Protein AF-A0A7K2QAP3-F1 (afdb_monomer)

Mean predicted aligned error: 8.68 Å

Nearest PDB structures (foldseek):
  9f80-assembly1_A  TM=7.225E-01  e=3.079E-02  Mycobacterium tuberculosis H37Rv
  6dxo-assembly1_A  TM=4.761E-01  e=1.001E+00  Streptomyces venezuelae ATCC 10712
  3hug-assembly4_M  TM=5.563E-01  e=1.987E+00  Mycobacterium tuberculosis H37Rv
  8z6g-assembly3_F  TM=4.387E-01  e=1.001E+00  Pseudomonas aeruginosa
  6in7-assembly1_B  TM=4.495E-01  e=3.321E+00  Pseudomonas aeruginosa PAO1

pLDDT: mean 84.56, std 17.69, range [47.12, 98.31]

Radius of gyration: 16.72 Å; Cα contacts (8 Å, |Δi|>4): 72; chains: 1; bounding box: 43×34×39 Å

Solvent-accessible surface area (backbone atoms only — not comparable to full-atom values): 5518 Å² total; per-residue (Å²): 116,68,70,48,59,76,68,72,58,84,80,72,89,72,52,53,80,73,52,51,70,57,18,44,78,71,36,95,81,43,58,60,63,62,51,46,47,68,63,46,38,58,51,54,53,46,22,72,73,68,76,53,65,50,65,62,47,50,52,44,23,58,76,45,72,68,30,61,70,56,24,16,62,75,68,73,47,57,55,67,57,52,52,53,42,53,53,50,49,66,72,66,102

Sequence (93 aa):
LEALHALGHTGGGAGLPDLGFLGVLLGDGADVGAYVDRVLGPVIAYDARRGTELVRTLEAYFAHGSSLARTKDALHVHVNTVVQRLERIRQIL

Secondary structure (DSSP, 8-state):
-HHHHHTT--SS---GGGGTHHHHHH-TT--HHHHHHHHHHHHHHHHHHHT--HHHHHHHHHHTTT-HHHHHHHHTS-HHHHHHHHHHHHHH-

Foldseek 3Di:
DVVCVVVVDPDDPDQLVNVQVSSVVPDPPDDPVVSCCVLCVLVVVVCVVPVDCLVVLVVLCVVVVNDLVSSCVVVVHDSVVSVVSVVVSVVSD

Structure (mmCIF, N/CA/C/O backbone):
data_AF-A0A7K2QAP3-F1
#
_entry.id   AF-A0A7K2QAP3-F1
#
loop_
_atom_site.group_PDB
_atom_site.id
_atom_site.type_symbol
_atom_site.label_atom_id
_atom_site.label_alt_id
_atom_site.label_comp_id
_atom_site.label_asym_id
_atom_site.label_entity_id
_atom_site.label_seq_id
_atom_site.pdbx_PDB_ins_code
_atom_site.Cartn_x
_atom_site.Cartn_y
_atom_site.Cartn_z
_atom_site.occupancy
_atom_site.B_iso_or_equiv
_atom_site.auth_seq_id
_atom_site.auth_comp_id
_atom_site.auth_asym_id
_atom_site.auth_atom_id
_atom_site.pdbx_PDB_model_num
ATOM 1 N N . LEU A 1 1 ? 23.650 15.504 -21.666 1.00 50.31 1 LEU A N 1
ATOM 2 C CA . LEU A 1 1 ? 24.766 15.358 -20.699 1.00 50.31 1 LEU A CA 1
ATOM 3 C C . LEU A 1 1 ? 24.514 16.153 -19.410 1.00 50.31 1 LEU A C 1
ATOM 5 O O . LEU A 1 1 ? 24.752 15.606 -18.346 1.00 50.31 1 LEU A O 1
ATOM 9 N N . GLU A 1 2 ? 23.937 17.361 -19.466 1.00 49.88 2 GLU A N 1
ATOM 10 C CA . GLU A 1 2 ? 23.594 18.158 -18.264 1.00 49.88 2 GLU A CA 1
ATOM 11 C C . GLU A 1 2 ? 22.561 17.514 -17.320 1.00 49.88 2 GLU A C 1
ATOM 13 O O . GLU A 1 2 ? 22.733 17.572 -16.106 1.00 49.88 2 GLU A O 1
ATOM 18 N N . ALA A 1 3 ? 21.535 16.834 -17.847 1.00 52.78 3 ALA A N 1
ATOM 19 C CA . ALA A 1 3 ? 20.511 16.186 -17.016 1.00 52.78 3 ALA A CA 1
ATOM 20 C C . ALA A 1 3 ? 21.071 15.071 -16.106 1.00 52.78 3 ALA A C 1
ATOM 22 O O . ALA A 1 3 ? 20.601 14.894 -14.987 1.00 52.78 3 ALA A O 1
ATOM 23 N N . LEU A 1 4 ? 22.109 14.354 -16.553 1.00 50.97 4 LEU A N 1
ATOM 24 C CA . LEU A 1 4 ? 22.760 13.296 -15.768 1.00 50.97 4 LEU A CA 1
ATOM 25 C C . LEU A 1 4 ? 23.599 13.870 -14.614 1.00 50.97 4 LEU A C 1
ATOM 27 O O . LEU A 1 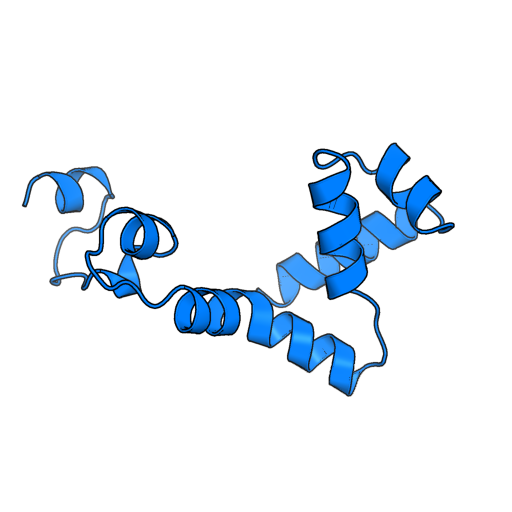4 ? 23.616 13.303 -13.524 1.00 50.97 4 LEU A O 1
ATOM 31 N N . HIS A 1 5 ? 24.234 15.029 -14.821 1.00 53.28 5 HIS A N 1
ATOM 32 C CA . HIS A 1 5 ? 24.952 15.739 -13.758 1.00 53.28 5 HIS A CA 1
ATOM 33 C C . HIS A 1 5 ? 24.009 16.348 -12.714 1.00 53.28 5 HIS A C 1
ATOM 35 O O . HIS A 1 5 ? 24.324 16.312 -11.527 1.00 53.28 5 HIS A O 1
ATOM 41 N N . ALA A 1 6 ? 22.838 16.846 -13.121 1.00 59.12 6 ALA A N 1
ATOM 42 C CA . ALA A 1 6 ? 21.843 17.378 -12.188 1.00 59.12 6 ALA A CA 1
ATOM 43 C C . ALA A 1 6 ? 21.255 16.302 -11.246 1.00 59.12 6 ALA A C 1
ATOM 45 O O . ALA A 1 6 ? 20.788 16.630 -10.159 1.00 59.12 6 ALA A O 1
ATOM 46 N N . LEU A 1 7 ? 21.315 15.021 -11.636 1.00 58.59 7 LEU A N 1
ATOM 47 C CA . LEU A 1 7 ? 20.815 13.871 -10.869 1.00 58.59 7 LEU A CA 1
ATOM 48 C C . LEU A 1 7 ? 21.898 13.179 -10.010 1.00 58.59 7 LEU A C 1
ATOM 50 O O . LEU A 1 7 ? 21.666 12.100 -9.464 1.00 58.59 7 LEU A O 1
ATOM 54 N N . GLY A 1 8 ? 23.086 13.780 -9.867 1.00 51.00 8 GLY A N 1
ATOM 55 C CA . GLY A 1 8 ? 24.124 13.322 -8.931 1.00 51.00 8 GLY A CA 1
ATOM 56 C C . GLY A 1 8 ? 24.846 12.026 -9.320 1.00 51.00 8 GLY A C 1
ATOM 57 O O . GLY A 1 8 ? 25.529 11.442 -8.484 1.00 51.00 8 GLY A O 1
ATOM 58 N N . HIS A 1 9 ? 24.710 11.562 -10.565 1.00 56.22 9 HIS A N 1
ATOM 59 C CA . HIS A 1 9 ? 25.347 10.330 -11.034 1.00 56.22 9 HIS A CA 1
ATOM 60 C C . HIS A 1 9 ? 26.612 10.662 -11.832 1.00 56.22 9 HIS A C 1
ATOM 62 O O . HIS A 1 9 ? 26.582 10.888 -13.042 1.00 56.22 9 HIS A O 1
ATOM 68 N N . THR A 1 10 ? 27.747 10.725 -11.136 1.00 47.12 10 THR A N 1
ATOM 69 C CA . THR A 1 10 ? 29.068 10.914 -11.745 1.00 47.12 10 THR A CA 1
ATOM 70 C C . THR A 1 10 ? 29.693 9.563 -12.083 1.00 47.12 10 THR A C 1
ATOM 72 O O . THR A 1 10 ? 30.239 8.897 -11.208 1.00 47.12 10 THR A O 1
ATOM 75 N N . GLY A 1 11 ? 29.657 9.190 -13.363 1.00 49.00 11 GLY A N 1
ATOM 76 C CA . GLY A 1 11 ? 30.492 8.119 -13.916 1.00 49.00 11 GLY A CA 1
ATOM 77 C C . GLY A 1 11 ? 29.747 6.813 -14.187 1.00 49.00 11 GLY A C 1
ATOM 78 O O . GLY A 1 11 ? 29.517 6.014 -13.290 1.00 49.00 11 GLY A O 1
ATOM 79 N N . GLY A 1 12 ? 29.427 6.586 -15.460 1.00 49.16 12 GLY A N 1
ATOM 80 C CA . GLY A 1 12 ? 28.694 5.421 -15.958 1.00 49.16 12 GLY A CA 1
ATOM 81 C C . GLY A 1 12 ? 27.420 5.893 -16.643 1.00 49.16 12 GLY A C 1
ATOM 82 O O . GLY A 1 12 ? 26.594 6.545 -16.014 1.00 49.16 12 GLY A O 1
ATOM 83 N N . GLY A 1 13 ? 27.288 5.659 -17.950 1.00 47.34 13 GLY A N 1
ATOM 84 C CA . GLY A 1 13 ? 26.095 6.060 -18.692 1.00 47.34 13 GLY A CA 1
ATOM 85 C C . GLY A 1 13 ? 24.867 5.357 -18.124 1.00 47.34 13 GLY A C 1
ATOM 86 O O . GLY A 1 13 ? 24.642 4.197 -18.442 1.00 47.34 13 GLY A O 1
ATOM 87 N N . ALA A 1 14 ? 24.103 6.046 -17.278 1.00 55.56 14 ALA A N 1
ATOM 88 C CA . ALA A 1 14 ? 22.798 5.580 -16.841 1.00 55.56 14 ALA A CA 1
ATOM 89 C C . ALA A 1 14 ? 21.888 5.559 -18.073 1.00 55.56 14 ALA A C 1
ATOM 91 O O . ALA A 1 14 ? 21.674 6.596 -18.713 1.00 55.56 14 ALA A O 1
ATOM 92 N N . GLY A 1 15 ? 21.394 4.378 -18.443 1.00 61.44 15 GLY A N 1
ATOM 93 C CA . GLY A 1 15 ? 20.329 4.291 -19.430 1.00 61.44 15 GLY A CA 1
ATOM 94 C C . GLY A 1 15 ? 19.060 4.920 -18.853 1.00 61.44 15 GLY A C 1
ATOM 95 O O . GLY A 1 15 ? 18.901 5.002 -17.636 1.00 61.44 15 GLY A O 1
ATOM 96 N N . LEU A 1 16 ? 18.108 5.329 -19.700 1.00 58.38 16 LEU A N 1
ATOM 97 C CA . LEU A 1 16 ? 16.795 5.784 -19.217 1.00 58.38 16 LEU A CA 1
ATOM 98 C C . LEU A 1 16 ? 16.150 4.834 -18.178 1.00 58.38 16 LEU A C 1
ATOM 100 O O . LEU A 1 16 ? 15.587 5.347 -17.214 1.00 58.38 16 LEU A O 1
ATOM 104 N N . PRO A 1 17 ? 16.261 3.490 -18.272 1.00 58.72 17 PRO A N 1
ATOM 105 C CA . PRO A 1 17 ? 15.711 2.585 -17.258 1.00 58.72 17 PRO A CA 1
ATOM 106 C C . PRO A 1 17 ? 16.266 2.800 -15.843 1.00 58.72 17 PRO A C 1
ATOM 108 O O . PRO A 1 17 ? 15.558 2.525 -14.868 1.00 58.72 17 PRO A O 1
ATOM 111 N N . ASP A 1 18 ? 17.492 3.307 -15.721 1.00 66.25 18 ASP A N 1
ATOM 112 C CA . ASP A 1 18 ? 18.188 3.533 -14.449 1.00 66.25 18 A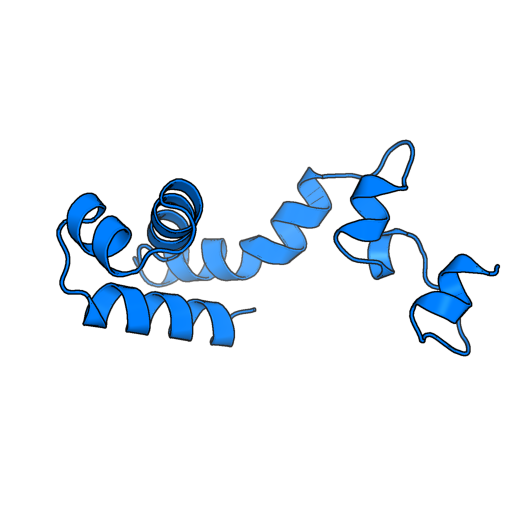SP A CA 1
ATOM 113 C C . ASP A 1 18 ? 17.743 4.841 -13.773 1.00 66.25 18 ASP A C 1
ATOM 115 O O . ASP A 1 18 ? 17.962 5.039 -12.582 1.00 66.25 18 ASP A O 1
ATOM 119 N N . LEU A 1 19 ? 17.037 5.713 -14.503 1.00 69.44 19 LEU A N 1
ATOM 120 C CA . LEU A 1 19 ? 16.505 6.988 -14.006 1.00 69.44 19 LEU A CA 1
ATOM 121 C C . LEU A 1 19 ? 15.143 6.843 -13.297 1.00 69.44 19 LEU A C 1
ATOM 123 O O . LEU A 1 19 ? 14.494 7.837 -12.961 1.00 69.44 19 LEU A O 1
ATOM 127 N N . GLY A 1 20 ? 14.672 5.611 -13.082 1.00 75.19 20 GLY A N 1
ATOM 128 C CA . GLY A 1 20 ? 13.394 5.344 -12.424 1.00 75.19 20 GLY A CA 1
ATOM 129 C C . GLY A 1 20 ? 12.208 5.958 -13.180 1.00 75.19 20 GLY A C 1
ATOM 130 O O . GLY A 1 20 ? 12.113 5.839 -14.399 1.00 75.19 20 GLY A O 1
ATOM 131 N N . PHE A 1 21 ? 11.303 6.631 -12.460 1.00 77.25 21 PHE A N 1
ATOM 132 C CA . PHE A 1 21 ? 10.134 7.292 -13.056 1.00 77.25 21 PHE A CA 1
ATOM 133 C C . PHE A 1 21 ? 10.516 8.388 -14.066 1.00 77.25 21 PHE A C 1
ATOM 135 O O . PHE A 1 21 ? 9.804 8.598 -15.044 1.00 77.25 21 PHE A O 1
ATOM 142 N N . LEU A 1 22 ? 11.658 9.062 -13.880 1.00 74.00 22 LEU A N 1
ATOM 143 C CA . LEU A 1 22 ? 12.118 10.092 -14.819 1.00 74.00 22 LEU A CA 1
ATOM 144 C C . LEU A 1 22 ? 12.489 9.492 -16.177 1.00 74.00 22 LEU A C 1
ATOM 146 O O . LEU A 1 22 ? 12.239 10.110 -17.205 1.00 74.00 22 LEU A O 1
ATOM 150 N N . GLY A 1 23 ? 13.014 8.266 -16.186 1.00 71.75 23 GLY A N 1
ATOM 151 C CA . GLY A 1 23 ? 13.227 7.499 -17.410 1.00 71.75 23 GLY A CA 1
ATOM 152 C C . GLY A 1 23 ? 11.933 7.210 -18.163 1.00 71.75 23 GLY A C 1
ATOM 153 O O . GLY A 1 23 ? 11.918 7.244 -19.389 1.00 71.75 23 GLY A O 1
ATOM 154 N N . VAL A 1 24 ? 10.839 6.989 -17.427 1.00 77.19 24 VAL A N 1
ATOM 155 C CA . VAL A 1 24 ? 9.503 6.816 -18.008 1.00 77.19 24 VAL A CA 1
ATOM 156 C C . VAL A 1 24 ? 8.975 8.114 -18.602 1.00 77.19 24 VAL A C 1
ATOM 158 O O . VAL A 1 24 ? 8.491 8.129 -19.726 1.00 77.19 24 VAL A O 1
ATOM 161 N N . LEU A 1 25 ? 9.101 9.216 -17.865 1.00 78.62 25 LEU A N 1
ATOM 162 C CA . LEU A 1 25 ? 8.567 10.511 -18.278 1.00 78.62 25 LEU A CA 1
ATOM 163 C C . LEU A 1 25 ? 9.315 11.123 -19.475 1.00 78.62 25 LEU A C 1
ATOM 165 O O . LEU A 1 25 ? 8.723 11.869 -20.250 1.00 78.62 25 LEU A O 1
ATOM 169 N N . LEU A 1 26 ? 10.614 10.839 -19.603 1.00 76.12 26 LEU A N 1
ATOM 170 C CA . LEU A 1 26 ? 11.498 11.437 -20.610 1.00 76.12 26 LEU A CA 1
ATOM 171 C C . LEU A 1 26 ? 11.758 10.529 -21.823 1.00 76.12 26 LEU A C 1
ATOM 173 O O . LEU A 1 26 ? 12.372 10.979 -22.789 1.00 76.12 26 LEU A O 1
ATOM 177 N N . GLY A 1 27 ? 11.355 9.258 -21.767 1.00 69.00 27 GLY A N 1
ATOM 178 C CA . GLY A 1 27 ? 11.636 8.281 -22.814 1.00 69.00 27 GLY A CA 1
ATOM 179 C C . GLY A 1 27 ? 10.523 8.179 -23.846 1.00 69.00 27 GLY A C 1
ATOM 180 O O . GLY A 1 27 ? 9.417 7.748 -23.527 1.00 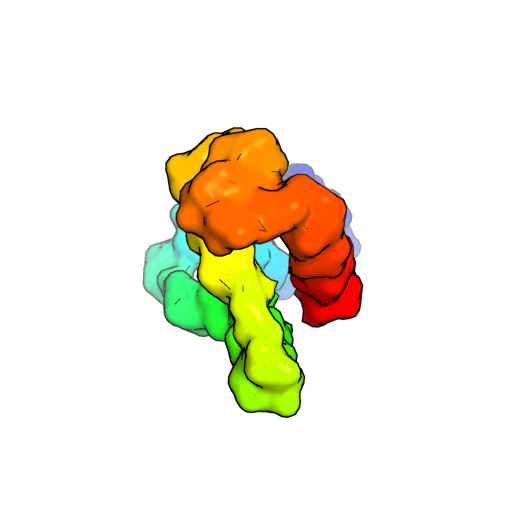69.00 27 GLY A O 1
ATOM 181 N N . ASP A 1 28 ? 10.842 8.491 -25.100 1.00 58.22 28 ASP A N 1
ATOM 182 C CA . ASP A 1 28 ? 9.989 8.176 -26.246 1.00 58.22 28 ASP A CA 1
ATOM 183 C C . ASP A 1 28 ? 10.014 6.647 -26.451 1.00 58.22 28 ASP A C 1
ATOM 185 O O . ASP A 1 28 ? 10.980 6.087 -26.971 1.00 58.22 28 ASP A O 1
ATOM 189 N N . GLY A 1 29 ? 9.017 5.948 -25.895 1.00 59.69 29 GLY A N 1
ATOM 190 C CA . GLY A 1 29 ? 8.960 4.480 -25.837 1.00 59.69 29 GLY A CA 1
ATOM 191 C C . GLY A 1 29 ? 9.293 3.855 -24.477 1.00 59.69 29 GLY A C 1
ATOM 192 O O . GLY A 1 29 ? 9.598 2.664 -24.416 1.00 59.69 29 GLY A O 1
ATOM 193 N N . ALA A 1 30 ? 9.253 4.618 -23.380 1.00 65.94 30 ALA A N 1
ATOM 194 C CA . ALA A 1 30 ? 9.457 4.031 -22.065 1.00 65.94 30 ALA A CA 1
ATOM 195 C C . ALA A 1 30 ? 8.335 3.050 -21.686 1.00 65.94 30 ALA A C 1
ATOM 197 O O . ALA A 1 30 ? 7.154 3.399 -21.640 1.00 65.94 30 ALA A O 1
ATOM 198 N N . ASP A 1 31 ? 8.727 1.812 -21.390 1.00 77.00 31 ASP A N 1
ATOM 199 C CA . ASP A 1 31 ? 7.815 0.747 -20.992 1.00 77.00 31 ASP A CA 1
ATOM 200 C C . ASP A 1 31 ? 7.323 0.976 -19.553 1.00 77.00 31 ASP A C 1
ATOM 202 O O . ASP A 1 31 ? 7.967 0.609 -18.563 1.00 77.00 31 ASP A O 1
ATOM 206 N N . VAL A 1 32 ? 6.161 1.626 -19.446 1.00 82.44 32 VAL A N 1
ATOM 207 C CA . VAL A 1 32 ? 5.447 1.845 -18.181 1.00 82.44 32 VAL A CA 1
ATOM 208 C C . VAL A 1 32 ? 5.165 0.513 -17.485 1.00 82.44 32 VAL A C 1
ATOM 210 O O . VAL A 1 32 ? 5.262 0.445 -16.261 1.00 82.44 32 VAL A O 1
ATOM 213 N N . GLY A 1 33 ? 4.856 -0.542 -18.245 1.00 84.31 33 GLY A N 1
ATOM 214 C CA . GLY A 1 33 ? 4.597 -1.877 -17.712 1.00 84.31 33 GLY A CA 1
ATOM 215 C C . GLY A 1 33 ? 5.829 -2.435 -17.014 1.00 84.31 33 GLY A C 1
ATOM 216 O O . GLY A 1 33 ? 5.769 -2.749 -15.830 1.00 84.31 33 GLY A O 1
ATOM 217 N N . ALA A 1 34 ? 6.978 -2.429 -17.692 1.00 84.38 34 ALA A N 1
ATOM 218 C CA . ALA A 1 34 ? 8.241 -2.868 -17.100 1.00 84.38 34 ALA A CA 1
ATOM 219 C C . ALA A 1 34 ? 8.638 -2.043 -15.862 1.00 84.38 34 ALA A C 1
ATOM 221 O O . ALA A 1 34 ? 9.187 -2.584 -14.899 1.00 84.38 34 ALA A O 1
ATOM 222 N N . TYR A 1 35 ? 8.350 -0.735 -15.848 1.00 84.56 35 TYR A N 1
ATOM 223 C CA . TYR A 1 35 ? 8.579 0.098 -14.665 1.00 84.56 35 TYR A CA 1
ATOM 224 C C . TYR A 1 35 ? 7.670 -0.299 -13.495 1.00 84.56 35 TYR A C 1
ATOM 226 O O . TYR A 1 35 ? 8.153 -0.458 -12.371 1.00 84.56 35 TYR A O 1
ATOM 234 N N . VAL A 1 36 ? 6.373 -0.479 -13.754 1.00 87.94 36 VAL A N 1
ATOM 235 C CA . VAL A 1 36 ? 5.392 -0.904 -12.750 1.00 87.94 36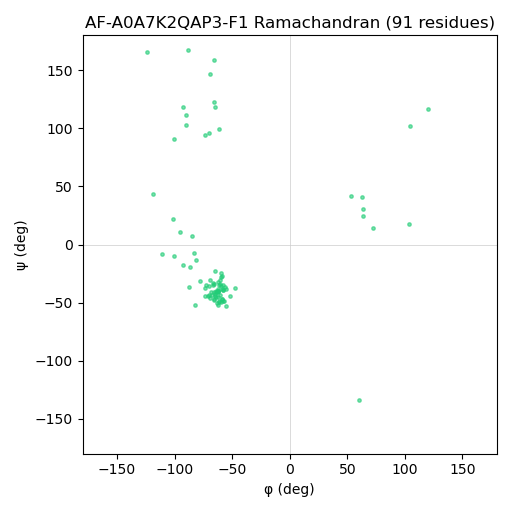 VAL A CA 1
ATOM 236 C C . VAL A 1 36 ? 5.734 -2.288 -12.214 1.00 87.94 36 VAL A C 1
ATOM 238 O O . VAL A 1 36 ? 5.761 -2.460 -11.000 1.00 87.94 36 VAL A O 1
ATOM 241 N N . ASP A 1 37 ? 6.076 -3.244 -13.073 1.00 89.75 37 ASP A N 1
ATOM 242 C CA . ASP A 1 37 ? 6.465 -4.595 -12.664 1.00 89.75 37 ASP A CA 1
ATOM 243 C C . ASP A 1 37 ? 7.733 -4.580 -11.812 1.00 89.75 37 ASP A C 1
ATOM 245 O O . ASP A 1 37 ? 7.818 -5.274 -10.799 1.00 89.75 37 ASP A O 1
ATOM 249 N N . ARG A 1 38 ? 8.710 -3.737 -12.158 1.00 89.62 38 ARG A N 1
ATOM 250 C CA . ARG A 1 38 ? 9.927 -3.580 -11.357 1.00 89.62 38 ARG A CA 1
ATOM 251 C C . ARG A 1 38 ? 9.641 -2.996 -9.975 1.00 89.62 38 ARG A C 1
ATOM 253 O O . ARG A 1 38 ? 10.240 -3.443 -9.002 1.00 89.62 38 ARG A O 1
ATOM 260 N N . VAL A 1 39 ? 8.770 -1.990 -9.887 1.00 90.62 39 VAL A N 1
ATOM 261 C CA . VAL A 1 39 ? 8.487 -1.294 -8.623 1.00 90.62 39 VAL A CA 1
ATOM 262 C C . VAL A 1 39 ? 7.468 -2.055 -7.778 1.00 90.62 39 VAL A C 1
ATOM 264 O O . VAL A 1 39 ? 7.729 -2.324 -6.617 1.00 90.62 39 VAL A O 1
ATOM 267 N N . LEU A 1 40 ? 6.309 -2.420 -8.320 1.00 94.19 40 LEU A N 1
ATOM 268 C CA . LEU A 1 40 ? 5.220 -3.052 -7.568 1.00 94.19 40 LEU A CA 1
ATOM 269 C C . LEU A 1 40 ? 5.259 -4.584 -7.594 1.00 94.19 40 LEU A C 1
ATOM 271 O O . LEU A 1 40 ? 4.652 -5.207 -6.720 1.00 94.19 40 LEU A O 1
ATOM 275 N N . GLY A 1 41 ? 5.993 -5.206 -8.520 1.00 96.19 41 GLY A N 1
ATOM 276 C CA . GLY A 1 41 ? 6.113 -6.665 -8.618 1.00 96.19 41 GLY A CA 1
ATOM 277 C C . GLY A 1 41 ? 6.508 -7.356 -7.307 1.00 96.19 41 GLY A C 1
ATOM 278 O O . GLY A 1 41 ? 5.857 -8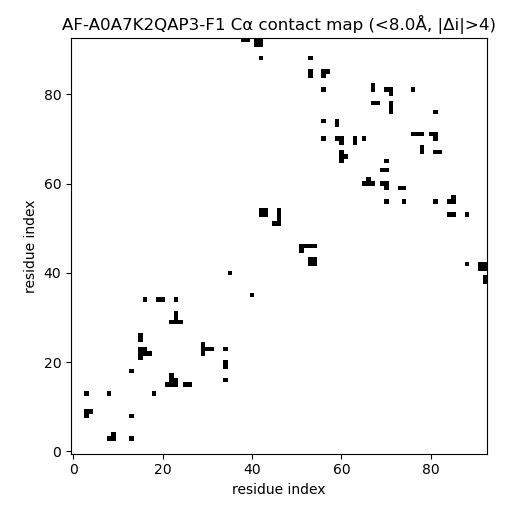.339 -6.941 1.00 96.19 41 GLY A O 1
ATOM 279 N N . PRO A 1 42 ? 7.489 -6.849 -6.530 1.00 97.56 42 PRO A N 1
ATOM 280 C CA . PRO A 1 42 ? 7.820 -7.410 -5.220 1.00 97.56 42 PRO A CA 1
ATOM 281 C C . PRO A 1 42 ? 6.639 -7.425 -4.236 1.00 97.56 42 PRO A C 1
ATOM 283 O O . PRO A 1 42 ? 6.453 -8.409 -3.513 1.00 97.56 42 PRO A O 1
ATOM 286 N N . VAL A 1 43 ? 5.814 -6.372 -4.232 1.00 97.44 43 VAL A N 1
ATOM 287 C CA . VAL A 1 43 ? 4.639 -6.238 -3.354 1.00 97.44 43 VAL A CA 1
ATOM 288 C C . VAL A 1 43 ? 3.509 -7.156 -3.816 1.00 97.44 43 VAL A C 1
ATOM 290 O O . VAL A 1 43 ? 2.949 -7.876 -2.993 1.00 97.44 43 VAL A O 1
ATOM 293 N N . ILE A 1 44 ? 3.236 -7.210 -5.124 1.00 97.56 44 ILE A N 1
ATOM 294 C CA . ILE A 1 44 ? 2.245 -8.118 -5.724 1.00 97.56 44 ILE A CA 1
ATOM 295 C C . ILE A 1 44 ? 2.602 -9.575 -5.407 1.00 97.56 44 ILE A C 1
ATOM 297 O O . ILE A 1 44 ? 1.768 -10.351 -4.939 1.00 97.56 44 ILE A O 1
ATOM 301 N N . ALA A 1 45 ? 3.869 -9.947 -5.597 1.00 97.56 45 ALA A N 1
ATOM 302 C CA . ALA A 1 45 ? 4.345 -11.289 -5.296 1.00 97.56 45 ALA A CA 1
ATOM 303 C C . ALA A 1 45 ? 4.280 -11.598 -3.791 1.00 97.56 45 ALA A C 1
ATOM 305 O O . ALA A 1 45 ? 4.035 -12.740 -3.402 1.00 97.56 45 ALA A O 1
ATOM 306 N N . TYR A 1 46 ? 4.508 -10.605 -2.928 1.00 97.94 46 TYR A N 1
ATOM 307 C CA . TYR A 1 46 ? 4.358 -10.771 -1.486 1.00 97.94 46 TYR A CA 1
ATOM 308 C C . TYR A 1 46 ? 2.897 -11.021 -1.094 1.00 97.94 46 TYR A C 1
ATOM 310 O O . TYR A 1 46 ? 2.640 -11.984 -0.368 1.00 97.94 46 TYR A O 1
ATOM 318 N N . ASP A 1 47 ? 1.960 -10.219 -1.608 1.00 97.69 47 ASP A N 1
ATOM 319 C CA . ASP A 1 47 ? 0.520 -10.398 -1.388 1.00 97.69 47 ASP A CA 1
ATOM 320 C C . ASP A 1 47 ? 0.065 -11.788 -1.835 1.00 97.69 47 ASP A C 1
ATOM 322 O O . ASP A 1 47 ? -0.523 -12.519 -1.038 1.00 97.69 47 ASP A O 1
ATOM 326 N N . ALA A 1 48 ? 0.443 -12.216 -3.044 1.00 97.75 48 ALA A N 1
ATOM 327 C CA . ALA A 1 48 ? 0.099 -13.539 -3.566 1.00 97.75 48 ALA A CA 1
ATOM 328 C C . ALA A 1 48 ? 0.623 -14.689 -2.685 1.00 97.75 48 ALA A C 1
ATOM 330 O O . ALA A 1 48 ? -0.062 -15.691 -2.492 1.00 97.75 48 ALA A O 1
ATOM 331 N N . ARG A 1 49 ? 1.831 -14.556 -2.119 1.00 97.88 49 ARG A N 1
ATOM 332 C CA . ARG A 1 49 ? 2.425 -15.590 -1.252 1.00 97.88 49 ARG A CA 1
ATOM 333 C C . ARG A 1 49 ? 1.864 -15.599 0.168 1.00 97.88 49 ARG A C 1
ATOM 335 O O . ARG A 1 49 ? 1.900 -16.639 0.820 1.00 97.88 49 ARG A O 1
ATOM 342 N N . ARG A 1 50 ? 1.466 -14.442 0.701 1.00 97.25 50 ARG A N 1
ATOM 343 C CA . ARG A 1 50 ? 1.126 -14.270 2.126 1.00 97.25 50 ARG A CA 1
ATOM 344 C C . ARG A 1 50 ? -0.362 -14.032 2.377 1.00 97.25 50 ARG A C 1
ATOM 346 O O . ARG A 1 50 ? -0.753 -14.027 3.540 1.00 97.25 50 ARG A O 1
ATOM 353 N N . GLY A 1 51 ? -1.166 -13.837 1.332 1.00 95.88 51 GLY A N 1
ATOM 354 C CA . GLY A 1 51 ? -2.580 -13.477 1.449 1.00 95.88 51 GLY A CA 1
ATOM 355 C C . GLY A 1 51 ? -2.782 -12.109 2.103 1.00 95.88 51 GLY A C 1
ATOM 356 O O . GLY A 1 51 ? -3.737 -11.917 2.852 1.00 95.88 51 GLY A O 1
ATOM 357 N N . THR A 1 52 ? -1.832 -11.188 1.917 1.00 96.75 52 THR A N 1
ATOM 358 C CA . THR A 1 52 ? -1.951 -9.815 2.416 1.00 96.75 52 THR A CA 1
ATOM 359 C C . THR A 1 52 ? -2.656 -8.924 1.396 1.00 96.75 52 THR A C 1
ATOM 361 O O . THR A 1 52 ? -2.861 -9.310 0.254 1.00 96.75 52 THR A O 1
ATOM 364 N N . GLU A 1 53 ? -3.048 -7.727 1.831 1.00 97.38 53 GLU A N 1
ATOM 365 C CA . GLU A 1 53 ? -3.784 -6.749 1.016 1.00 97.38 53 GLU A CA 1
AT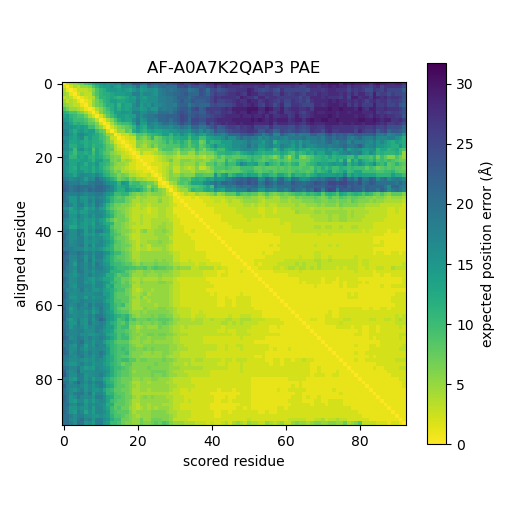OM 366 C C . GLU A 1 53 ? -2.955 -5.456 0.875 1.00 97.38 53 GLU A C 1
ATOM 368 O O . GLU A 1 53 ? -3.452 -4.348 1.112 1.00 97.38 53 GLU A O 1
ATOM 373 N N . LEU A 1 54 ? -1.648 -5.577 0.626 1.00 98.06 54 LEU A N 1
ATOM 374 C CA . LEU A 1 54 ? -0.724 -4.443 0.565 1.00 98.06 54 LEU A CA 1
ATOM 375 C C . LEU A 1 54 ? -0.976 -3.581 -0.676 1.00 98.06 54 LEU A C 1
ATOM 377 O O . LEU A 1 54 ? -1.060 -2.361 -0.542 1.00 98.06 54 LEU A O 1
ATOM 381 N N . VAL A 1 55 ? -1.185 -4.192 -1.844 1.00 97.81 55 VAL A N 1
ATOM 382 C CA . VAL A 1 55 ? -1.513 -3.47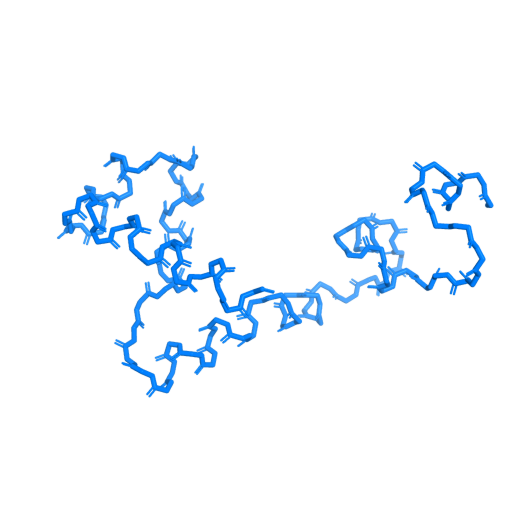8 -3.091 1.00 97.81 55 VAL A CA 1
ATOM 383 C C . VAL A 1 55 ? -2.802 -2.676 -2.921 1.00 97.81 55 VAL A C 1
ATOM 385 O O . VAL A 1 55 ? -2.803 -1.463 -3.115 1.00 97.81 55 VAL A O 1
ATOM 388 N N . ARG A 1 56 ? -3.864 -3.309 -2.410 1.00 97.94 56 ARG A N 1
ATOM 389 C CA . ARG A 1 56 ? -5.131 -2.628 -2.094 1.00 97.94 56 ARG A CA 1
ATOM 390 C C . ARG A 1 56 ? -4.950 -1.478 -1.100 1.00 97.94 56 ARG A C 1
ATOM 392 O O . ARG A 1 56 ? -5.645 -0.465 -1.165 1.00 97.94 56 ARG A O 1
ATOM 399 N N . THR A 1 57 ? -4.022 -1.628 -0.154 1.00 98.25 57 THR A N 1
ATOM 400 C CA . THR A 1 57 ? -3.718 -0.564 0.808 1.00 98.25 57 THR A CA 1
ATOM 401 C C . THR A 1 57 ? -3.048 0.627 0.122 1.00 98.25 57 THR A C 1
ATOM 403 O O . THR A 1 57 ? -3.412 1.759 0.429 1.00 98.25 57 THR A O 1
ATOM 406 N N . LEU A 1 58 ? -2.129 0.400 -0.824 1.00 97.50 58 LEU A N 1
ATOM 407 C CA . LEU A 1 58 ? -1.522 1.468 -1.630 1.00 97.50 58 LEU A CA 1
ATOM 408 C C . LEU A 1 58 ? -2.544 2.178 -2.516 1.00 97.50 58 LEU A C 1
ATOM 410 O O . LEU A 1 58 ? -2.557 3.407 -2.545 1.00 97.50 58 LEU A O 1
ATOM 414 N N . GLU A 1 59 ? -3.414 1.425 -3.190 1.00 97.75 59 GLU A N 1
ATOM 415 C CA . GLU A 1 59 ? -4.487 1.978 -4.024 1.00 97.75 59 GLU A CA 1
ATOM 416 C C . GLU A 1 59 ? -5.371 2.935 -3.220 1.00 97.75 59 GLU A C 1
ATOM 418 O O . GLU A 1 59 ? -5.522 4.099 -3.589 1.00 97.75 59 GLU A O 1
ATOM 423 N N . ALA A 1 60 ? -5.892 2.484 -2.073 1.00 98.25 60 ALA A N 1
ATOM 424 C CA . ALA A 1 60 ? -6.713 3.320 -1.203 1.00 98.25 60 ALA A CA 1
ATOM 425 C C . ALA A 1 60 ? -5.924 4.511 -0.632 1.00 98.25 60 ALA A C 1
ATOM 427 O O . ALA A 1 60 ? -6.436 5.630 -0.578 1.00 98.25 60 ALA A O 1
ATOM 428 N N . TYR A 1 61 ? -4.669 4.295 -0.232 1.00 98.31 61 TYR A N 1
ATOM 429 C CA . TYR A 1 61 ? -3.828 5.347 0.332 1.00 98.31 61 TYR A CA 1
ATOM 430 C C . TYR A 1 61 ? -3.594 6.492 -0.653 1.00 98.31 61 TYR A C 1
ATOM 432 O O . TYR A 1 61 ? -3.835 7.655 -0.314 1.00 98.31 61 TYR A O 1
ATOM 440 N N . PHE A 1 62 ? -3.198 6.179 -1.887 1.00 97.38 62 PHE A N 1
ATOM 441 C CA . PHE A 1 62 ? -2.970 7.195 -2.910 1.00 97.38 62 PHE A CA 1
ATOM 442 C C . PHE A 1 62 ? -4.274 7.796 -3.447 1.00 97.38 62 PHE A C 1
ATOM 444 O O . PHE A 1 62 ? -4.334 9.015 -3.617 1.00 97.38 62 PHE A O 1
ATOM 451 N N . ALA A 1 63 ? -5.346 7.008 -3.605 1.00 97.88 63 ALA A N 1
ATOM 452 C CA . ALA A 1 63 ? -6.666 7.523 -3.988 1.00 97.88 63 ALA A CA 1
ATOM 453 C C . ALA A 1 63 ? -7.217 8.554 -2.984 1.00 97.88 63 ALA A C 1
ATOM 455 O O . ALA A 1 63 ? -7.966 9.459 -3.353 1.00 97.88 63 ALA A O 1
ATOM 456 N N . HIS A 1 64 ? -6.813 8.463 -1.713 1.00 97.81 64 HIS A N 1
ATOM 457 C CA . HIS A 1 64 ? -7.192 9.406 -0.661 1.00 97.81 64 HIS A CA 1
ATOM 458 C C . HIS A 1 64 ? -6.108 10.439 -0.321 1.00 97.81 64 HIS A C 1
ATOM 460 O O . HIS A 1 64 ? -6.141 11.046 0.762 1.00 97.81 64 HIS A O 1
ATOM 466 N N . GLY A 1 65 ? -5.174 10.683 -1.246 1.00 96.62 65 GLY A N 1
ATOM 467 C CA . GLY A 1 65 ? -4.151 11.721 -1.125 1.00 96.62 65 GLY A CA 1
ATOM 468 C C . GLY A 1 65 ? -3.210 11.482 0.052 1.00 96.62 65 GLY A C 1
ATOM 469 O O . GLY A 1 65 ? -2.918 12.413 0.799 1.00 96.62 65 GLY A O 1
ATOM 470 N N . SER A 1 66 ? -2.810 10.229 0.268 1.00 97.31 66 SER A N 1
ATOM 471 C CA . SER A 1 66 ? -1.883 9.820 1.327 1.00 97.31 66 SER A CA 1
ATOM 472 C C . SER A 1 66 ? -2.404 10.068 2.753 1.00 97.31 66 SER A C 1
ATOM 474 O O . SER A 1 66 ? -1.639 10.210 3.705 1.00 97.31 66 SER A O 1
ATOM 476 N N . SER A 1 67 ? -3.727 10.127 2.938 1.00 98.19 67 SER A N 1
ATOM 477 C CA . SER A 1 67 ? -4.341 10.329 4.254 1.00 98.19 67 SER A CA 1
ATOM 478 C C . SER A 1 67 ? -4.607 8.999 4.955 1.00 98.19 67 SER A C 1
ATOM 480 O O . SER A 1 67 ? -5.520 8.266 4.574 1.00 98.19 67 SER A O 1
ATOM 482 N N . LEU A 1 68 ? -3.883 8.715 6.042 1.00 97.44 68 LEU A N 1
ATOM 483 C CA . LEU A 1 68 ? -4.101 7.510 6.858 1.00 97.44 68 LEU A CA 1
ATOM 484 C C . LEU A 1 68 ? -5.530 7.419 7.409 1.00 97.44 68 LEU A C 1
ATOM 486 O O . LEU A 1 68 ? -6.113 6.338 7.422 1.00 97.44 68 LEU A O 1
ATOM 490 N N . ALA A 1 69 ? -6.103 8.549 7.834 1.00 97.88 69 ALA A N 1
ATOM 491 C CA . ALA A 1 69 ? -7.464 8.602 8.359 1.00 97.88 69 ALA A CA 1
ATOM 492 C C . ALA A 1 69 ? -8.488 8.209 7.289 1.00 97.88 69 ALA A C 1
ATOM 494 O O . ALA A 1 69 ? -9.270 7.294 7.505 1.00 97.88 69 ALA A O 1
ATOM 495 N N . ARG A 1 70 ? -8.426 8.814 6.099 1.00 97.88 70 ARG A N 1
ATOM 496 C CA . ARG A 1 70 ? -9.356 8.464 5.015 1.00 97.88 70 ARG A CA 1
ATOM 497 C C . ARG A 1 70 ? -9.140 7.039 4.503 1.00 97.88 70 ARG A C 1
ATOM 499 O O . ARG A 1 70 ? -10.101 6.345 4.200 1.00 97.88 70 ARG A O 1
ATOM 506 N N . THR A 1 71 ? -7.891 6.579 4.477 1.00 98.31 71 THR A N 1
ATOM 507 C CA . THR A 1 71 ? -7.540 5.215 4.054 1.00 98.31 71 THR A CA 1
ATOM 508 C C . THR A 1 71 ? -8.101 4.164 5.006 1.00 98.31 71 THR A C 1
ATOM 510 O O . THR A 1 71 ? -8.648 3.163 4.550 1.00 98.31 71 THR A O 1
ATOM 513 N N . LYS A 1 72 ? -7.993 4.379 6.326 1.00 98.06 72 LYS A N 1
ATOM 514 C CA . LYS A 1 72 ? -8.521 3.430 7.319 1.00 98.06 72 LYS A CA 1
ATOM 515 C C . LYS A 1 72 ? -10.040 3.292 7.188 1.00 98.06 72 LYS A C 1
ATOM 517 O O . LYS A 1 72 ? -10.548 2.180 7.271 1.00 98.06 72 LYS A O 1
ATOM 522 N N . ASP A 1 73 ? -10.732 4.407 6.939 1.00 98.06 73 ASP A N 1
ATOM 523 C CA . ASP A 1 73 ? -12.188 4.441 6.819 1.00 98.06 73 ASP A CA 1
ATOM 524 C C . ASP A 1 73 ? -12.623 3.752 5.520 1.00 98.06 73 ASP 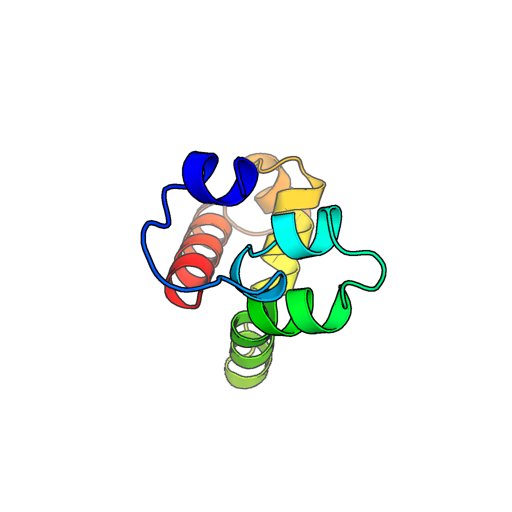A C 1
ATOM 526 O O . ASP A 1 73 ? -13.494 2.890 5.549 1.00 98.06 73 ASP A O 1
ATOM 530 N N . ALA A 1 74 ? -11.941 4.022 4.402 1.00 98.25 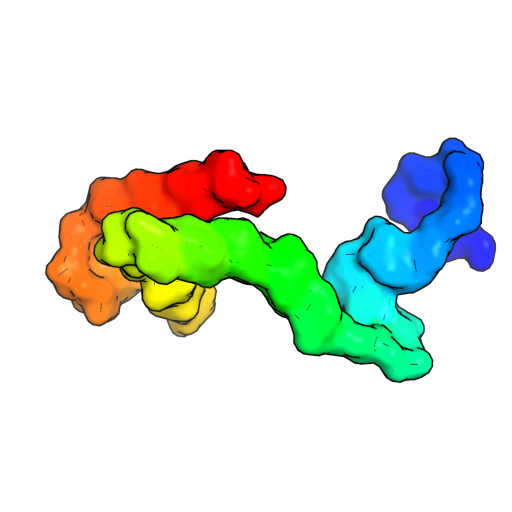74 ALA A N 1
ATOM 531 C CA . ALA A 1 74 ? -12.206 3.360 3.124 1.00 98.25 74 ALA A CA 1
ATOM 532 C C . ALA A 1 74 ? -11.964 1.841 3.173 1.00 98.25 74 ALA A C 1
ATOM 534 O O . ALA A 1 74 ? -12.746 1.051 2.640 1.00 98.25 74 ALA A O 1
ATOM 535 N N . LEU A 1 75 ? -10.894 1.410 3.844 1.00 97.94 75 LEU A N 1
ATOM 536 C CA . LEU A 1 75 ? -10.556 -0.006 3.993 1.00 97.94 75 LEU A CA 1
ATOM 537 C C . LEU A 1 75 ? -11.312 -0.697 5.136 1.00 97.94 75 LEU A C 1
ATOM 539 O O . LEU A 1 75 ? -11.209 -1.914 5.254 1.00 97.94 75 LEU A O 1
ATOM 543 N N . HIS A 1 76 ? -12.066 0.046 5.954 1.00 97.75 76 HIS A N 1
ATOM 544 C CA . HIS A 1 76 ? -12.759 -0.459 7.144 1.00 97.75 76 HIS A CA 1
ATOM 545 C C . HIS A 1 76 ? -11.820 -1.208 8.106 1.00 97.75 76 HIS A C 1
ATOM 547 O O . HIS A 1 76 ? -12.153 -2.256 8.658 1.00 97.75 76 HIS A O 1
ATOM 553 N N . VAL A 1 77 ? -10.619 -0.663 8.307 1.00 98.00 77 VAL A N 1
ATOM 554 C CA . VAL A 1 77 ? -9.605 -1.214 9.215 1.00 98.00 77 VAL A CA 1
ATOM 555 C C . VAL A 1 77 ? -9.175 -0.179 10.244 1.00 98.00 77 VAL A C 1
ATOM 557 O O . VAL A 1 77 ? -9.404 1.022 10.110 1.00 98.00 77 VAL A O 1
ATOM 560 N N . HIS A 1 78 ? -8.487 -0.639 11.284 1.00 98.06 78 HIS A N 1
ATOM 561 C CA . HIS A 1 78 ? -7.864 0.265 12.237 1.00 98.06 78 HIS A CA 1
ATOM 562 C C . HIS A 1 78 ? -6.684 1.019 11.596 1.00 98.06 78 HIS A C 1
ATOM 564 O O . HIS A 1 78 ? -5.944 0.457 10.787 1.00 98.06 78 HIS A O 1
ATOM 570 N N . VAL A 1 79 ? -6.442 2.274 12.003 1.00 97.75 79 VAL A N 1
ATOM 571 C CA . VAL A 1 79 ? -5.336 3.096 11.462 1.00 97.75 79 VAL A CA 1
ATOM 572 C C . VAL A 1 79 ? -3.977 2.406 11.598 1.00 97.75 79 VAL A C 1
ATOM 574 O O . VAL A 1 79 ? -3.173 2.431 10.670 1.00 97.75 79 VAL A O 1
ATOM 577 N N . ASN A 1 80 ? -3.752 1.706 12.714 1.00 98.25 80 ASN A N 1
ATOM 578 C CA . ASN A 1 80 ? -2.513 0.958 12.943 1.00 98.25 80 ASN A CA 1
ATOM 579 C C . ASN A 1 80 ? -2.292 -0.128 11.884 1.00 98.25 80 ASN A C 1
ATOM 581 O O . ASN A 1 80 ? -1.153 -0.360 11.499 1.00 98.25 80 ASN A O 1
ATOM 585 N N . THR A 1 81 ? -3.353 -0.760 11.375 1.00 98.19 81 THR A N 1
ATOM 586 C CA . THR A 1 81 ? -3.236 -1.750 10.299 1.00 98.19 81 THR A CA 1
ATOM 587 C C . THR A 1 81 ? -2.754 -1.096 9.007 1.00 98.19 81 THR A C 1
ATOM 589 O O . THR A 1 81 ? -1.890 -1.655 8.339 1.00 98.19 81 THR A O 1
ATOM 592 N N . VAL A 1 82 ? -3.245 0.104 8.676 1.00 98.12 82 VAL A N 1
ATOM 593 C CA . VAL A 1 82 ? -2.756 0.869 7.515 1.00 98.12 82 VAL A CA 1
ATOM 594 C C . VAL A 1 82 ? -1.271 1.192 7.683 1.00 98.12 82 VAL A C 1
ATOM 596 O O . VAL A 1 82 ? -0.480 0.896 6.794 1.00 98.12 82 VAL A O 1
ATOM 599 N N . VAL A 1 83 ? -0.874 1.712 8.850 1.00 98.25 83 VAL A N 1
ATOM 600 C CA . VAL A 1 83 ? 0.530 2.037 9.160 1.00 98.25 83 VAL A CA 1
ATOM 601 C C . VAL A 1 83 ? 1.431 0.807 9.037 1.00 98.25 83 VAL A C 1
ATOM 603 O O . VAL A 1 83 ? 2.455 0.858 8.364 1.00 98.25 83 VAL A O 1
ATOM 606 N N . GLN A 1 84 ? 1.038 -0.318 9.634 1.00 98.31 84 GLN A N 1
ATOM 607 C CA . GLN A 1 84 ? 1.806 -1.566 9.584 1.00 98.31 84 GLN A CA 1
ATOM 608 C C . GLN A 1 84 ? 1.955 -2.103 8.159 1.00 98.31 84 GLN A C 1
ATOM 610 O O . GLN A 1 84 ? 3.021 -2.599 7.796 1.00 98.31 84 GLN A O 1
ATOM 615 N N . ARG A 1 85 ? 0.898 -2.013 7.344 1.00 98.25 85 ARG A N 1
ATOM 616 C CA . ARG A 1 85 ? 0.943 -2.432 5.940 1.00 98.25 85 ARG A CA 1
ATOM 617 C C . ARG A 1 85 ? 1.849 -1.522 5.113 1.00 98.25 85 ARG A C 1
ATOM 619 O O . ARG A 1 85 ? 2.660 -2.038 4.355 1.00 98.25 85 ARG A O 1
ATOM 626 N N . LEU A 1 86 ? 1.779 -0.203 5.296 1.00 98.12 86 LEU A N 1
ATOM 627 C CA . LEU A 1 86 ? 2.670 0.746 4.616 1.00 98.12 86 LEU A CA 1
ATOM 628 C C . LEU A 1 86 ? 4.137 0.550 5.016 1.00 98.12 86 LEU A C 1
ATOM 630 O O . LEU A 1 86 ? 5.014 0.548 4.157 1.00 98.12 86 LEU A O 1
ATOM 634 N N . GLU A 1 87 ? 4.409 0.304 6.297 1.00 98.25 87 GLU A N 1
ATOM 635 C CA . GLU A 1 87 ? 5.759 -0.019 6.761 1.00 98.25 87 GLU A CA 1
ATOM 636 C C . GLU A 1 87 ? 6.254 -1.345 6.169 1.00 98.25 87 GLU A C 1
ATOM 638 O O . GLU A 1 87 ? 7.399 -1.448 5.739 1.00 98.25 87 GLU A O 1
ATOM 643 N N . ARG A 1 88 ? 5.380 -2.355 6.064 1.00 98.19 88 ARG A N 1
ATOM 644 C CA . ARG A 1 88 ? 5.708 -3.611 5.380 1.00 98.19 88 ARG A CA 1
ATOM 645 C C . ARG A 1 88 ? 6.056 -3.383 3.911 1.00 98.19 88 ARG A C 1
ATOM 647 O O . ARG A 1 88 ? 7.021 -3.971 3.438 1.00 98.19 88 ARG A O 1
ATOM 654 N N . ILE A 1 89 ? 5.294 -2.553 3.203 1.00 97.69 89 ILE A N 1
ATOM 655 C CA . ILE A 1 89 ? 5.579 -2.200 1.807 1.00 97.69 89 ILE A CA 1
ATOM 656 C C . ILE A 1 89 ? 6.967 -1.564 1.697 1.00 97.69 89 ILE A C 1
ATOM 658 O O . ILE A 1 89 ? 7.763 -2.000 0.875 1.00 97.69 89 ILE A O 1
ATOM 662 N N . ARG A 1 90 ? 7.292 -0.613 2.580 1.00 96.00 90 ARG A N 1
ATOM 663 C CA . ARG A 1 90 ? 8.609 0.045 2.632 1.00 96.00 90 ARG A CA 1
ATOM 664 C C . ARG A 1 90 ? 9.774 -0.919 2.888 1.00 96.00 90 ARG A C 1
ATOM 666 O O . ARG A 1 90 ? 10.904 -0.589 2.578 1.00 96.00 90 ARG A O 1
ATOM 673 N N . GLN A 1 91 ? 9.521 -2.071 3.503 1.00 97.06 91 GLN A N 1
ATOM 674 C CA . GLN A 1 91 ? 10.537 -3.105 3.735 1.00 97.06 91 GLN A CA 1
ATOM 675 C C . GLN A 1 91 ? 10.689 -4.075 2.557 1.00 97.06 91 GLN A C 1
ATOM 677 O O . GLN A 1 91 ? 11.670 -4.811 2.501 1.00 97.06 91 GLN A O 1
ATOM 682 N N . ILE A 1 92 ? 9.682 -4.154 1.684 1.00 96.00 92 ILE A N 1
ATOM 683 C CA . ILE A 1 92 ? 9.680 -5.027 0.505 1.00 96.00 92 ILE A CA 1
ATOM 684 C C . ILE A 1 92 ? 10.325 -4.322 -0.693 1.00 96.00 92 ILE A C 1
ATOM 686 O O . ILE A 1 92 ? 10.973 -4.991 -1.498 1.00 96.00 92 ILE A O 1
ATOM 690 N N . LEU A 1 93 ? 10.095 -3.013 -0.811 1.00 91.56 93 LEU A N 1
ATOM 691 C CA . LEU A 1 93 ? 10.671 -2.129 -1.825 1.00 91.56 93 LEU A CA 1
ATOM 692 C C . LEU A 1 93 ? 12.072 -1.666 -1.423 1.00 91.56 93 LEU A C 1
ATOM 694 O O . LEU A 1 93 ? 12.935 -1.614 -2.323 1.00 91.56 93 LEU A O 1
#